Protein AF-E2AVE3-F1 (afdb_monomer_lite)

Foldseek 3Di:
DDWWFFPPPRDIDDAAPQQADPVNFKGFAAPDPDPVVVVVCRVPPRHHPPVHTDITTTDD

Radius of gyration: 10.65 Å; chains: 1; bounding box: 24×19×25 Å

pLDDT: mean 93.63, std 4.3, range [69.94, 97.31]

Secondary structure (DSSP, 8-state):
-EEEEBTTT--EEEE-GGGB-TTSSEEEE-S--SHHHHHHHHHH-SS--TTTSEEEEB--

Organism: Camponotus floridanus (NCBI:txid104421)

Sequence (60 aa):
YVLIEFDDGGGVAVVRKTWITPRKREVFWPPMKDQKTFNKVLENTLYPDTEKWKLYSIVR

Structure (mmCIF, N/CA/C/O backbone):
data_AF-E2AVE3-F1
#
_entry.id   AF-E2AVE3-F1
#
loop_
_atom_site.group_PDB
_atom_site.id
_atom_site.type_symbol
_atom_site.label_atom_id
_atom_site.label_alt_id
_atom_site.label_comp_id
_atom_site.label_asym_id
_atom_site.label_entity_id
_atom_site.label_seq_id
_atom_site.pdbx_PDB_ins_code
_atom_site.Cartn_x
_atom_site.Cartn_y
_atom_site.Cartn_z
_atom_site.occupancy
_atom_site.B_iso_or_equiv
_atom_site.auth_seq_id
_atom_site.auth_comp_id
_atom_site.auth_asym_id
_atom_site.auth_atom_id
_atom_site.pdbx_PDB_model_num
ATOM 1 N N . TYR A 1 1 ? -1.921 -11.415 2.981 1.00 94.12 1 TYR A N 1
ATOM 2 C CA . TYR A 1 1 ? -0.987 -10.424 2.421 1.00 94.12 1 TYR A CA 1
ATOM 3 C C . TYR A 1 1 ? -0.383 -10.943 1.125 1.00 94.12 1 TYR A C 1
ATOM 5 O O . TYR A 1 1 ? -0.543 -12.130 0.845 1.00 94.12 1 TYR A O 1
ATOM 13 N N . VAL A 1 2 ? 0.229 -10.069 0.333 1.00 95.19 2 VAL A N 1
ATOM 14 C CA . VAL A 1 2 ? 0.994 -10.357 -0.891 1.00 95.19 2 VAL A CA 1
ATOM 15 C C . VAL A 1 2 ? 2.143 -9.371 -0.998 1.00 95.19 2 VAL A C 1
ATOM 17 O O . VAL A 1 2 ? 1.986 -8.220 -0.595 1.00 95.19 2 VAL A O 1
ATOM 20 N N . LEU A 1 3 ? 3.268 -9.838 -1.532 1.00 95.44 3 LEU A N 1
ATOM 21 C CA . LEU A 1 3 ? 4.360 -8.977 -1.962 1.00 95.44 3 LEU A CA 1
ATOM 22 C C . LEU A 1 3 ? 4.007 -8.413 -3.341 1.00 95.44 3 LEU A C 1
ATOM 24 O O . LEU A 1 3 ? 3.550 -9.161 -4.205 1.00 95.44 3 LEU A O 1
ATOM 28 N N . ILE A 1 4 ? 4.185 -7.112 -3.511 1.00 95.31 4 ILE A N 1
ATOM 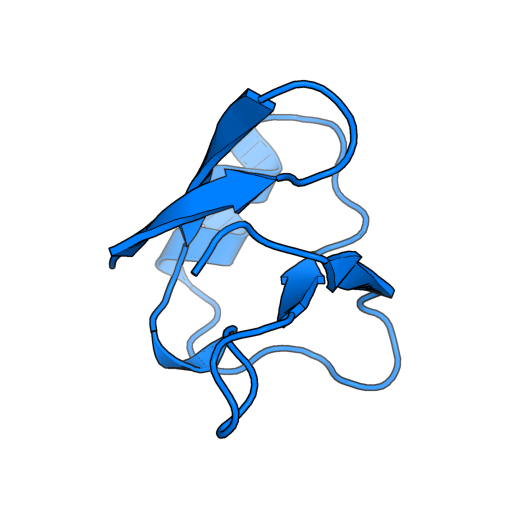29 C CA . ILE A 1 4 ? 4.063 -6.404 -4.783 1.00 95.31 4 ILE A CA 1
ATOM 30 C C . ILE A 1 4 ? 5.374 -5.687 -5.078 1.00 95.31 4 ILE A C 1
ATOM 32 O O . ILE A 1 4 ? 6.099 -5.318 -4.152 1.00 95.31 4 ILE A O 1
ATOM 36 N N . GLU A 1 5 ? 5.638 -5.472 -6.357 1.00 96.25 5 GLU A N 1
ATOM 37 C CA . GLU A 1 5 ? 6.733 -4.652 -6.860 1.00 96.25 5 GLU A CA 1
ATOM 38 C C . GLU A 1 5 ? 6.133 -3.515 -7.684 1.00 96.25 5 GLU A C 1
ATOM 40 O O . GLU A 1 5 ? 5.248 -3.753 -8.506 1.00 96.25 5 GLU A O 1
ATOM 45 N N . PHE A 1 6 ? 6.553 -2.282 -7.431 1.00 94.75 6 PHE A N 1
ATOM 46 C CA . PHE A 1 6 ? 6.087 -1.106 -8.152 1.00 94.75 6 PHE A CA 1
ATOM 47 C C . PHE A 1 6 ? 6.864 -0.916 -9.454 1.00 94.75 6 PHE A C 1
ATOM 49 O O . PHE A 1 6 ? 8.083 -1.081 -9.506 1.00 94.75 6 PHE A O 1
ATOM 56 N N . ASP A 1 7 ? 6.142 -0.510 -10.496 1.00 93.88 7 ASP A N 1
ATOM 57 C CA . ASP A 1 7 ? 6.697 -0.280 -11.837 1.00 93.88 7 ASP A CA 1
ATOM 58 C C . ASP A 1 7 ? 7.553 1.008 -11.918 1.00 93.88 7 ASP A C 1
ATOM 60 O O . ASP A 1 7 ? 8.258 1.247 -12.891 1.00 93.88 7 ASP A O 1
ATOM 64 N N . ASP A 1 8 ? 7.526 1.852 -10.881 1.00 86.69 8 ASP A N 1
ATOM 65 C CA . ASP A 1 8 ? 8.173 3.173 -10.837 1.00 86.69 8 ASP A CA 1
ATOM 66 C C . ASP A 1 8 ? 9.636 3.163 -10.355 1.00 86.69 8 ASP A C 1
ATOM 68 O O . ASP A 1 8 ? 10.228 4.221 -10.129 1.00 86.69 8 ASP A O 1
ATOM 72 N N . GLY A 1 9 ? 10.241 1.982 -10.224 1.00 79.38 9 GLY A N 1
ATOM 73 C CA . GLY A 1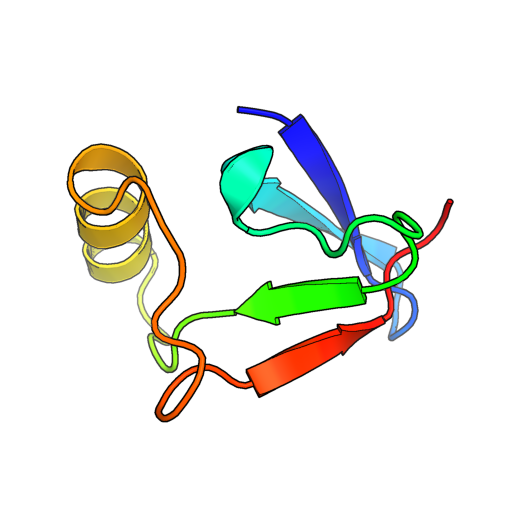 9 ? 11.636 1.846 -9.797 1.00 79.38 9 GLY A CA 1
ATOM 74 C C . GLY A 1 9 ? 11.964 0.571 -9.024 1.00 79.38 9 GLY A C 1
ATOM 75 O O . GLY A 1 9 ? 13.013 0.525 -8.383 1.00 79.38 9 GLY A O 1
ATOM 76 N N . GLY A 1 10 ? 11.093 -0.447 -9.048 1.00 84.88 10 GLY A N 1
ATOM 77 C CA . GLY A 1 10 ? 11.347 -1.744 -8.408 1.00 84.88 10 GLY A CA 1
ATOM 78 C C . GLY A 1 10 ? 11.182 -1.733 -6.886 1.00 84.88 10 GLY A C 1
ATOM 79 O O . GLY A 1 10 ? 11.671 -2.624 -6.190 1.00 84.88 10 GLY A O 1
ATOM 80 N N . GLY A 1 11 ? 10.515 -0.715 -6.332 1.00 92.50 11 GLY A N 1
ATOM 81 C CA . GLY A 1 11 ? 10.176 -0.692 -4.912 1.00 92.50 11 GLY A CA 1
ATOM 82 C C . GLY A 1 11 ? 9.265 -1.869 -4.564 1.00 92.50 11 GLY A C 1
ATOM 83 O O . GLY A 1 11 ? 8.298 -2.130 -5.270 1.00 92.50 11 GLY A O 1
ATOM 84 N N . VAL A 1 12 ? 9.537 -2.574 -3.467 1.00 94.12 12 VAL A N 1
ATOM 85 C CA . VAL A 1 12 ? 8.725 -3.721 -3.030 1.00 94.12 12 VAL A CA 1
ATOM 86 C C . VAL A 1 12 ? 7.976 -3.426 -1.739 1.00 94.12 12 VAL A C 1
ATOM 88 O O . VAL A 1 12 ? 8.508 -2.802 -0.821 1.00 94.12 12 VAL A O 1
ATOM 91 N N . ALA A 1 13 ? 6.735 -3.901 -1.645 1.00 94.31 13 ALA A N 1
ATOM 92 C CA . ALA A 1 13 ? 5.904 -3.723 -0.459 1.00 94.31 13 ALA A CA 1
ATOM 93 C C . ALA A 1 13 ? 4.991 -4.922 -0.200 1.00 94.31 13 ALA A C 1
ATOM 95 O O . ALA A 1 13 ? 4.593 -5.646 -1.110 1.00 94.31 13 ALA A O 1
ATOM 96 N N . VAL A 1 14 ? 4.612 -5.109 1.065 1.00 95.62 14 VAL A N 1
ATOM 97 C CA . VAL A 1 14 ? 3.611 -6.103 1.462 1.00 95.62 14 VAL A CA 1
ATOM 98 C C . VAL A 1 14 ? 2.264 -5.415 1.652 1.00 95.62 14 VAL A C 1
ATOM 100 O O . VAL A 1 14 ? 2.125 -4.518 2.480 1.00 95.62 14 VAL A O 1
ATOM 103 N N . VAL A 1 15 ? 1.254 -5.866 0.910 1.00 95.94 15 VAL A N 1
ATOM 104 C CA . VAL A 1 15 ? -0.117 -5.328 0.949 1.00 95.94 15 VAL A CA 1
ATOM 105 C C . VAL A 1 15 ? -1.149 -6.438 1.137 1.00 95.94 15 VAL A C 1
ATOM 107 O O . VAL A 1 15 ? -0.834 -7.634 1.167 1.00 95.94 15 VAL A O 1
ATOM 110 N N . ARG A 1 16 ? -2.429 -6.085 1.279 1.00 95.94 16 ARG A N 1
ATOM 111 C CA . ARG A 1 16 ? -3.514 -7.074 1.226 1.00 95.94 16 ARG A CA 1
ATOM 112 C C . ARG A 1 16 ? -3.890 -7.391 -0.215 1.00 95.94 16 ARG A C 1
ATOM 114 O O . ARG A 1 16 ? -3.896 -6.522 -1.074 1.00 95.94 16 ARG A O 1
ATOM 121 N N . LYS A 1 17 ? -4.299 -8.641 -0.456 1.00 95.12 17 LYS A N 1
ATOM 122 C CA . LYS A 1 17 ? -4.800 -9.091 -1.769 1.00 95.12 17 LYS A CA 1
ATOM 123 C C . LYS A 1 17 ? -5.993 -8.265 -2.247 1.00 95.12 17 LYS A C 1
ATOM 125 O O . LYS A 1 17 ? -6.120 -8.003 -3.430 1.00 95.12 17 LYS A O 1
ATOM 130 N N . THR A 1 18 ? -6.842 -7.863 -1.309 1.00 96.56 18 THR A N 1
ATOM 131 C CA . THR A 1 18 ? -8.041 -7.045 -1.515 1.00 96.56 18 THR A CA 1
ATOM 132 C C . THR A 1 18 ? -7.740 -5.617 -1.956 1.00 96.56 18 THR A C 1
ATOM 134 O O . THR A 1 18 ? -8.640 -4.948 -2.444 1.00 96.56 18 THR A O 1
ATOM 137 N N . TRP A 1 19 ? -6.506 -5.136 -1.776 1.00 96.50 19 TRP A N 1
ATOM 138 C CA . TRP A 1 19 ? -6.091 -3.803 -2.216 1.00 96.50 19 TRP A CA 1
ATOM 139 C C . TRP A 1 19 ? -5.609 -3.800 -3.668 1.00 96.50 19 TRP A C 1
ATOM 141 O O . TRP A 1 19 ? -5.428 -2.737 -4.250 1.00 96.50 19 TRP A O 1
ATOM 151 N N . ILE A 1 20 ? -5.394 -4.976 -4.257 1.00 96.19 20 ILE A N 1
ATOM 152 C CA . ILE A 1 20 ? -5.005 -5.119 -5.657 1.00 96.19 20 ILE A CA 1
ATOM 153 C C . ILE A 1 20 ? -6.267 -5.130 -6.517 1.00 96.19 20 ILE A C 1
ATOM 155 O O . 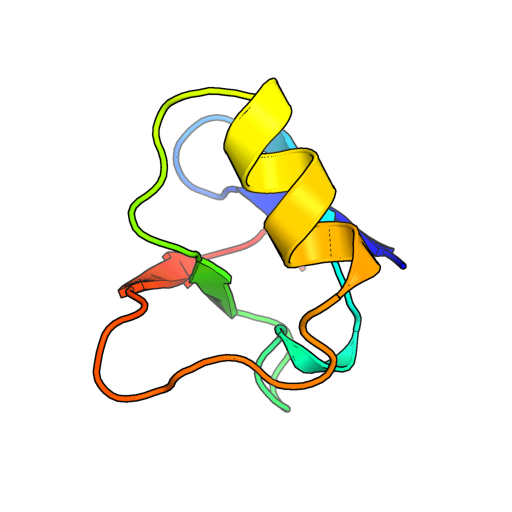ILE A 1 20 ? -7.263 -5.773 -6.173 1.00 96.19 20 ILE A O 1
ATOM 159 N N . THR A 1 21 ? -6.228 -4.446 -7.659 1.00 94.81 21 THR A N 1
ATOM 160 C CA . THR A 1 21 ? -7.345 -4.457 -8.608 1.00 94.81 21 THR A CA 1
ATOM 161 C C . THR A 1 21 ? -7.575 -5.865 -9.181 1.00 94.81 21 THR A C 1
ATOM 163 O O . THR A 1 21 ? -6.642 -6.669 -9.259 1.00 94.81 21 THR A O 1
ATOM 166 N N . PRO A 1 22 ? -8.787 -6.205 -9.661 1.00 92.50 22 PRO A N 1
ATOM 167 C CA . PRO A 1 22 ? -9.070 -7.538 -10.211 1.00 92.50 22 PRO A CA 1
ATOM 168 C C . PRO A 1 22 ? -8.123 -7.967 -11.342 1.00 92.50 22 PRO A C 1
ATOM 170 O O . PRO A 1 22 ? -7.842 -9.153 -11.511 1.00 92.50 22 PRO A O 1
ATOM 173 N N . ARG A 1 23 ? -7.596 -6.996 -12.104 1.00 91.19 23 ARG A N 1
ATOM 174 C CA . ARG A 1 23 ? -6.648 -7.228 -13.204 1.00 91.19 23 ARG A CA 1
ATOM 175 C C . ARG A 1 23 ? -5.203 -7.442 -12.739 1.00 91.19 23 ARG A C 1
ATOM 177 O O . ARG A 1 23 ? -4.377 -7.802 -13.572 1.00 91.19 23 ARG A O 1
ATOM 184 N N . LYS A 1 24 ? -4.907 -7.246 -11.448 1.00 91.19 24 LYS A N 1
ATOM 185 C CA . LYS A 1 24 ? -3.577 -7.397 -10.829 1.00 91.19 24 LYS A CA 1
ATOM 186 C C . LYS A 1 24 ? -2.473 -6.591 -11.509 1.00 91.19 24 LYS A C 1
ATOM 188 O O . LYS A 1 24 ? -1.350 -7.055 -11.631 1.00 91.19 24 LYS A O 1
ATOM 193 N N . ARG A 1 25 ? -2.827 -5.404 -11.994 1.00 94.50 25 ARG A N 1
ATOM 194 C CA . ARG A 1 25 ? -1.883 -4.451 -12.596 1.00 94.50 25 ARG A CA 1
ATOM 195 C C . ARG A 1 25 ? -1.651 -3.237 -11.721 1.00 94.50 25 ARG A C 1
ATOM 197 O O . ARG A 1 25 ? -0.694 -2.511 -11.930 1.00 94.50 25 ARG A O 1
ATOM 204 N N . GLU A 1 26 ? -2.549 -3.011 -10.769 1.00 96.06 26 GLU A N 1
ATOM 205 C CA . GLU A 1 26 ? -2.535 -1.828 -9.930 1.00 96.06 26 GLU A CA 1
ATOM 206 C C . GLU A 1 26 ? -2.914 -2.204 -8.500 1.00 96.06 26 GLU A C 1
ATOM 208 O O . GLU A 1 26 ? -3.655 -3.167 -8.259 1.00 96.06 26 GLU A O 1
ATOM 213 N N . VAL A 1 27 ? -2.434 -1.406 -7.558 1.00 96.50 27 VAL A N 1
ATOM 214 C CA . VAL A 1 27 ? -2.760 -1.496 -6.140 1.00 96.50 27 VAL A CA 1
ATOM 215 C C . VAL A 1 27 ? -3.289 -0.154 -5.649 1.00 96.50 27 VAL A C 1
ATOM 217 O O . VAL A 1 27 ? -2.768 0.900 -6.010 1.00 96.50 27 VAL A O 1
ATOM 220 N N . PHE A 1 28 ? -4.312 -0.185 -4.802 1.00 97.31 28 PHE A N 1
ATOM 221 C CA . PHE A 1 28 ? -4.722 0.981 -4.032 1.00 97.31 28 PHE A CA 1
ATOM 222 C C . PHE A 1 28 ? -3.744 1.199 -2.878 1.00 97.31 28 PHE A C 1
ATOM 224 O O . PHE A 1 28 ? -3.542 0.314 -2.043 1.00 97.31 28 PHE A O 1
ATOM 231 N N . TRP A 1 29 ? -3.176 2.396 -2.807 1.00 95.44 29 TRP A N 1
ATOM 232 C CA . TRP A 1 29 ? -2.162 2.765 -1.836 1.00 95.44 29 TRP A CA 1
ATOM 233 C C . TRP A 1 29 ? -2.644 3.894 -0.912 1.00 95.44 29 TRP A C 1
ATOM 235 O O . TRP A 1 29 ? -3.093 4.944 -1.396 1.00 95.44 29 TRP A O 1
ATOM 245 N N . PRO A 1 30 ? -2.550 3.715 0.418 1.00 95.06 30 PRO A N 1
ATOM 246 C CA . PRO A 1 30 ? -2.970 4.728 1.376 1.00 95.06 30 PRO A CA 1
ATOM 247 C C . PRO A 1 30 ? -2.045 5.959 1.339 1.00 95.06 30 PRO A C 1
ATOM 249 O O . PRO A 1 30 ? -0.839 5.819 1.139 1.00 95.06 30 PRO A O 1
ATOM 252 N N . PRO A 1 31 ? -2.551 7.175 1.623 1.00 93.06 31 PRO A N 1
ATOM 253 C CA . PRO A 1 31 ? -1.758 8.409 1.614 1.00 93.06 31 PRO A CA 1
ATOM 254 C C . PRO A 1 31 ? -0.894 8.579 2.882 1.00 93.06 31 PRO A C 1
ATOM 256 O O . PRO A 1 31 ? -0.755 9.680 3.410 1.00 93.06 31 PRO A O 1
ATOM 259 N N . MET A 1 32 ? -0.341 7.485 3.406 1.00 90.81 32 MET A N 1
ATOM 260 C CA . MET A 1 32 ? 0.505 7.476 4.600 1.00 90.81 32 MET A CA 1
ATOM 261 C C . MET A 1 32 ? 1.971 7.427 4.178 1.00 90.81 32 MET A C 1
ATOM 263 O O . MET A 1 32 ? 2.341 6.611 3.339 1.00 90.81 32 MET A O 1
ATOM 267 N N . LYS A 1 33 ? 2.808 8.282 4.771 1.00 87.69 33 LYS A N 1
ATOM 268 C CA . LYS A 1 33 ? 4.258 8.305 4.507 1.00 87.69 33 LYS A CA 1
ATOM 269 C C . LYS A 1 33 ? 5.056 7.495 5.530 1.00 87.69 33 LYS A C 1
ATOM 271 O O . LYS A 1 33 ? 6.128 6.994 5.216 1.00 87.69 33 LYS A O 1
ATOM 276 N N . ASP A 1 34 ? 4.523 7.347 6.741 1.00 93.88 34 ASP A N 1
ATOM 277 C CA . ASP A 1 34 ? 5.211 6.691 7.850 1.00 93.88 34 ASP A CA 1
ATOM 278 C C . ASP A 1 34 ? 4.900 5.193 7.922 1.00 93.88 34 ASP A C 1
ATOM 280 O O . ASP A 1 34 ? 3.733 4.786 7.975 1.00 93.88 34 ASP A O 1
ATOM 284 N N . GLN A 1 35 ? 5.942 4.365 8.053 1.00 92.38 35 GLN A N 1
ATOM 285 C CA . GLN A 1 35 ? 5.813 2.904 8.124 1.00 92.38 35 GLN A CA 1
ATOM 286 C C . GLN A 1 35 ? 4.911 2.438 9.277 1.00 92.38 35 GLN A C 1
ATOM 288 O O . GLN A 1 35 ? 4.123 1.509 9.124 1.00 9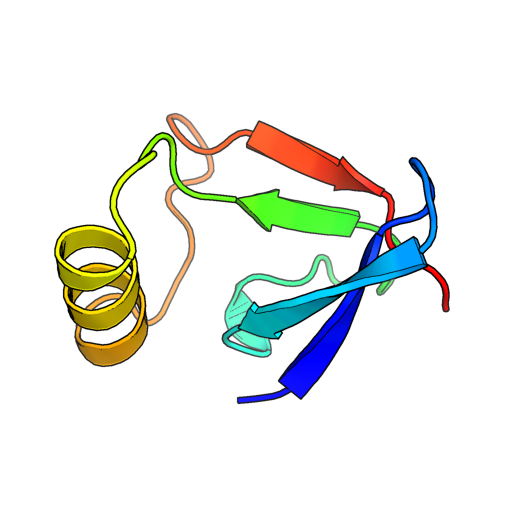2.38 35 GLN A O 1
ATOM 293 N N . LYS A 1 36 ? 4.988 3.091 10.445 1.00 95.69 36 LYS A N 1
ATOM 294 C CA . LYS A 1 36 ? 4.178 2.725 11.619 1.00 95.69 36 LYS A CA 1
ATOM 295 C C . LYS A 1 36 ? 2.682 2.906 11.354 1.00 95.69 36 LYS A C 1
ATOM 297 O O . LYS A 1 36 ? 1.877 2.075 11.769 1.00 95.69 36 LYS A O 1
ATOM 302 N N . THR A 1 37 ? 2.309 3.984 10.668 1.00 94.31 37 THR A N 1
ATOM 303 C CA . THR A 1 37 ? 0.915 4.266 10.311 1.00 94.31 37 THR A CA 1
ATOM 304 C C . THR A 1 37 ? 0.459 3.351 9.184 1.00 94.31 37 THR A C 1
ATOM 306 O O . THR A 1 37 ? -0.632 2.792 9.266 1.00 94.31 37 THR A O 1
ATOM 309 N N . PHE A 1 38 ? 1.320 3.114 8.191 1.00 95.56 38 PHE A N 1
ATOM 310 C CA . PHE A 1 38 ? 1.065 2.128 7.145 1.00 95.56 38 PHE A CA 1
ATOM 311 C C . PHE A 1 38 ? 0.780 0.737 7.728 1.00 95.56 38 PHE A C 1
ATOM 313 O O . PHE A 1 38 ? -0.238 0.147 7.386 1.00 95.56 38 PHE A O 1
ATOM 320 N N . ASN A 1 39 ? 1.597 0.247 8.668 1.00 95.50 39 ASN A N 1
ATOM 321 C CA . ASN A 1 39 ? 1.396 -1.061 9.303 1.00 95.50 39 ASN A CA 1
ATOM 322 C C . ASN A 1 39 ? 0.045 -1.148 10.024 1.00 95.50 39 ASN A C 1
ATOM 324 O O . ASN A 1 39 ? -0.672 -2.131 9.864 1.00 95.50 39 ASN A O 1
ATOM 328 N N . LYS A 1 40 ? -0.363 -0.093 10.742 1.00 95.88 40 LYS A N 1
ATOM 329 C CA . LYS A 1 40 ? -1.691 -0.045 11.374 1.00 95.88 40 LYS A CA 1
ATOM 330 C C . LYS A 1 40 ? -2.820 -0.132 10.350 1.00 95.88 40 LYS A C 1
ATOM 332 O O . LYS A 1 40 ? -3.797 -0.842 10.582 1.00 95.88 40 LYS A O 1
ATOM 337 N N . VAL A 1 41 ? -2.708 0.581 9.230 1.00 95.44 41 VAL A N 1
ATOM 338 C CA . VAL A 1 41 ? -3.698 0.508 8.144 1.00 95.44 41 VAL A CA 1
ATOM 339 C C . VAL A 1 41 ? -3.698 -0.893 7.538 1.00 95.44 41 VAL A C 1
ATOM 341 O O . VAL A 1 41 ? -4.760 -1.488 7.372 1.00 95.44 41 VAL A O 1
ATOM 344 N N . LEU A 1 42 ? -2.516 -1.455 7.289 1.00 95.88 42 LEU A N 1
ATOM 345 C CA . LEU A 1 42 ? -2.342 -2.801 6.766 1.00 95.88 42 LEU A CA 1
ATOM 346 C C . LEU A 1 42 ? -2.982 -3.851 7.678 1.00 95.88 42 LEU A C 1
ATOM 348 O O . LEU A 1 42 ? -3.621 -4.766 7.174 1.00 95.88 42 LEU A O 1
ATOM 352 N N . GLU A 1 43 ? -2.885 -3.715 8.996 1.00 95.38 43 GLU A N 1
ATOM 353 C CA . GLU A 1 43 ? -3.478 -4.637 9.972 1.00 95.38 43 GLU A CA 1
ATOM 354 C C . GLU A 1 43 ? -4.999 -4.480 10.109 1.00 95.38 43 GLU A C 1
ATOM 356 O O . GLU A 1 43 ? -5.700 -5.487 10.196 1.00 95.38 43 GLU A O 1
ATOM 361 N N . ASN A 1 44 ? -5.521 -3.250 10.068 1.00 95.19 44 ASN A N 1
ATOM 362 C CA . ASN A 1 44 ? -6.919 -2.969 10.423 1.00 95.19 44 ASN A CA 1
ATOM 363 C C . ASN A 1 44 ? -7.861 -2.763 9.225 1.00 95.19 44 ASN A C 1
ATOM 365 O O . ASN A 1 44 ? -9.075 -2.856 9.377 1.00 95.19 44 ASN A O 1
ATOM 369 N N . THR A 1 45 ? -7.336 -2.488 8.029 1.00 94.56 45 THR A N 1
ATOM 370 C CA . THR A 1 45 ? -8.154 -2.132 6.858 1.00 94.56 45 THR A CA 1
ATOM 371 C C . THR A 1 45 ? -8.206 -3.284 5.867 1.00 94.56 45 THR A C 1
ATOM 373 O O . THR A 1 45 ? -7.245 -3.539 5.141 1.00 94.56 45 THR A O 1
ATOM 376 N N . LEU A 1 46 ? -9.335 -3.997 5.817 1.00 93.62 46 LEU A N 1
ATOM 377 C CA . LEU A 1 46 ? -9.489 -5.137 4.913 1.00 93.62 46 LEU A CA 1
ATOM 378 C C . LEU A 1 46 ? -9.639 -4.705 3.451 1.00 93.62 46 LEU A C 1
ATOM 380 O O . LEU A 1 46 ? -8.991 -5.299 2.597 1.00 93.62 46 LEU A O 1
ATOM 384 N N . TYR A 1 47 ? -10.431 -3.675 3.159 1.00 95.19 47 TYR A N 1
ATOM 385 C CA . TYR A 1 47 ? -10.699 -3.188 1.800 1.00 95.19 47 TYR A CA 1
ATOM 386 C C . TYR A 1 47 ? -10.134 -1.779 1.608 1.00 95.19 47 TYR A C 1
ATOM 388 O O . TYR A 1 47 ? -10.172 -1.003 2.561 1.00 95.19 47 TYR A O 1
ATOM 396 N N . PRO A 1 48 ? -9.598 -1.445 0.423 1.00 95.38 48 PRO A N 1
ATOM 397 C CA . PRO A 1 48 ? -9.049 -0.118 0.183 1.00 95.38 48 PRO A CA 1
ATOM 398 C C . PRO A 1 48 ? -10.158 0.943 0.159 1.00 95.38 48 PRO A C 1
ATOM 400 O O . PRO A 1 48 ? -11.276 0.669 -0.274 1.00 95.38 48 PRO A O 1
ATOM 403 N N . ASP A 1 49 ? -9.833 2.165 0.581 1.00 94.25 49 ASP A N 1
ATOM 404 C CA . ASP A 1 49 ? -10.705 3.332 0.400 1.00 94.25 49 ASP A CA 1
ATOM 405 C C . ASP A 1 49 ? -10.505 3.863 -1.027 1.00 94.25 49 ASP A C 1
ATOM 407 O O . ASP A 1 49 ? -9.525 4.548 -1.312 1.00 94.25 49 ASP A O 1
ATOM 411 N N . THR A 1 50 ? -11.411 3.511 -1.941 1.00 92.31 50 THR A N 1
ATOM 412 C CA . THR A 1 50 ? -11.292 3.829 -3.374 1.00 92.31 50 THR A CA 1
ATOM 413 C C . THR A 1 50 ? -11.455 5.314 -3.698 1.00 92.31 50 THR A C 1
ATOM 415 O O . THR A 1 50 ? -11.162 5.712 -4.821 1.00 92.31 50 THR A O 1
ATOM 418 N N . GLU A 1 51 ? -11.924 6.129 -2.750 1.00 93.56 51 GLU A N 1
ATOM 419 C CA . GLU A 1 51 ? -12.071 7.578 -2.926 1.00 93.56 51 GLU A CA 1
ATOM 420 C C . GLU A 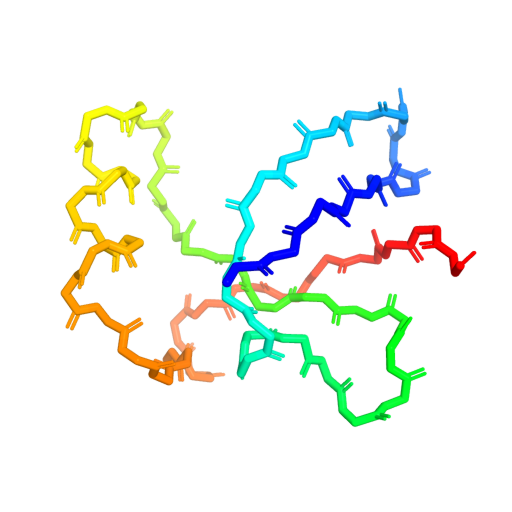1 51 ? -10.811 8.326 -2.482 1.00 93.56 51 GLU A C 1
ATOM 422 O O . GLU A 1 51 ? -10.410 9.303 -3.115 1.00 93.56 51 GLU A O 1
ATOM 427 N N . LYS A 1 52 ? -10.171 7.877 -1.393 1.00 94.31 52 LYS A N 1
ATOM 428 C CA . LYS A 1 52 ? -8.999 8.561 -0.822 1.00 94.31 52 LYS A CA 1
ATOM 429 C C . LYS A 1 52 ? -7.664 7.971 -1.255 1.00 94.31 52 LYS A C 1
ATOM 431 O O . LYS A 1 52 ? -6.650 8.671 -1.206 1.00 94.31 52 LYS A O 1
ATOM 436 N N . TRP A 1 53 ? -7.620 6.683 -1.582 1.00 95.81 53 TRP A N 1
ATOM 437 C CA . TRP A 1 53 ? -6.370 6.003 -1.910 1.00 95.81 53 TRP A CA 1
ATOM 438 C C . TRP A 1 53 ? -6.045 6.159 -3.384 1.00 95.81 53 TRP A C 1
ATOM 440 O O . TRP A 1 53 ? -6.923 6.196 -4.242 1.00 95.81 53 TRP A O 1
ATOM 450 N N . LYS A 1 54 ? -4.751 6.239 -3.678 1.00 95.06 54 LYS A N 1
ATOM 451 C CA . LYS A 1 54 ? -4.264 6.391 -5.049 1.00 95.06 54 LYS A CA 1
ATOM 452 C C . LYS A 1 54 ? -3.948 5.029 -5.643 1.00 95.06 54 LYS A C 1
ATOM 454 O O . LYS A 1 54 ? -3.487 4.144 -4.929 1.00 95.06 54 LYS A O 1
ATOM 459 N N . LEU A 1 55 ? -4.171 4.873 -6.942 1.00 95.50 55 LEU A N 1
ATOM 460 C CA . LEU A 1 55 ? -3.728 3.692 -7.671 1.00 95.50 55 LEU A CA 1
ATOM 461 C C . LEU A 1 55 ? -2.267 3.845 -8.084 1.00 95.50 55 LEU A C 1
ATOM 463 O O . LEU A 1 55 ? -1.859 4.904 -8.560 1.00 95.50 55 LEU A O 1
ATOM 467 N N . TYR A 1 56 ? -1.510 2.769 -7.909 1.00 95.44 56 TYR A N 1
ATOM 468 C CA . TYR A 1 56 ? -0.132 2.646 -8.363 1.00 95.44 56 TYR A CA 1
ATOM 469 C C . TYR A 1 56 ? 0.012 1.391 -9.213 1.00 95.44 56 TYR A C 1
ATOM 471 O O . TYR A 1 56 ? -0.510 0.337 -8.844 1.00 95.44 56 TYR A O 1
ATOM 479 N N . SER A 1 57 ? 0.730 1.509 -10.328 1.00 95.94 57 SER A N 1
ATOM 480 C CA . SER A 1 57 ? 1.067 0.383 -11.198 1.00 95.94 57 SER A CA 1
ATOM 481 C C . SER A 1 57 ? 2.050 -0.560 -10.509 1.00 95.94 57 SER A C 1
ATOM 483 O O . SER A 1 57 ? 3.016 -0.117 -9.883 1.00 95.94 57 SER A O 1
ATOM 485 N N . ILE A 1 58 ? 1.807 -1.861 -10.642 1.00 95.69 58 ILE A N 1
ATOM 486 C CA . ILE A 1 58 ? 2.669 -2.921 -10.116 1.00 95.69 58 ILE A CA 1
ATOM 487 C C . ILE A 1 58 ? 3.125 -3.852 -11.238 1.00 95.69 58 ILE A C 1
ATOM 489 O O . ILE A 1 58 ? 2.399 -4.077 -12.212 1.00 95.69 58 ILE A O 1
ATOM 493 N N . VAL A 1 59 ? 4.314 -4.423 -11.068 1.00 91.50 59 VAL A N 1
ATOM 494 C CA . VAL A 1 59 ? 4.844 -5.484 -11.925 1.00 91.50 59 VAL A CA 1
ATOM 495 C C . VAL A 1 59 ? 4.016 -6.755 -11.697 1.00 91.50 59 VAL A C 1
ATOM 497 O O . VAL A 1 59 ? 3.626 -7.070 -10.569 1.00 91.50 59 VAL A O 1
ATOM 500 N N . ARG A 1 60 ? 3.670 -7.439 -12.793 1.00 69.94 60 ARG A N 1
ATOM 5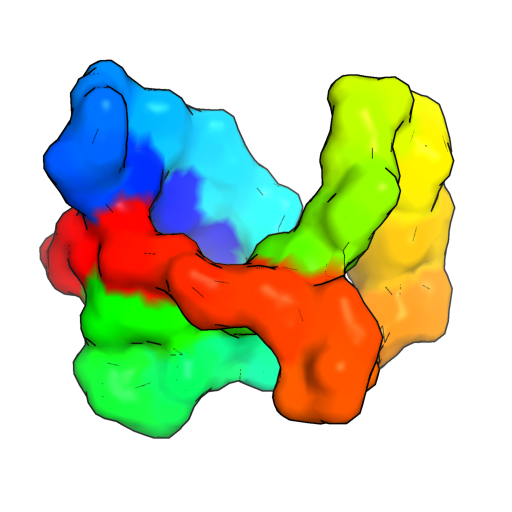01 C CA . ARG A 1 60 ? 2.738 -8.577 -12.809 1.00 69.94 60 ARG A CA 1
ATOM 502 C C . ARG A 1 60 ? 3.352 -9.877 -12.298 1.00 69.94 60 ARG A C 1
ATOM 504 O O . ARG A 1 60 ? 4.464 -10.202 -12.758 1.00 69.94 60 ARG A O 1
#